Protein AF-A0A661Q784-F1 (afdb_monomer_lite)

Foldseek 3Di:
DDDDDPVPDPVPCPVCVPDPVNPDDDDDPDDDPDDPVPDFADEQEFDDDPNHTDVVSLVVLVVSQVVCVVRVGFYEYEYEAAPCPVCVVVSVVSHHPYYNYDHDHVRNDDDPVVVVPD

pLDDT: mean 90.17, std 8.74, range [59.59, 98.62]

Secondary structure (DSSP, 8-state):
-----TTT-----HHHHT-TT-------PPP-----TT---EEEEE-EETTEE-HHHHHHHHHHHHHHHHTT--EEEEEEESS-GGGHHHHHHTT-SEEEEEE-GGGSS--HHHHHT-

Structure (mmCIF, N/CA/C/O backbone):
data_AF-A0A661Q784-F1
#
_entry.id   AF-A0A661Q784-F1
#
loop_
_atom_site.group_PDB
_atom_site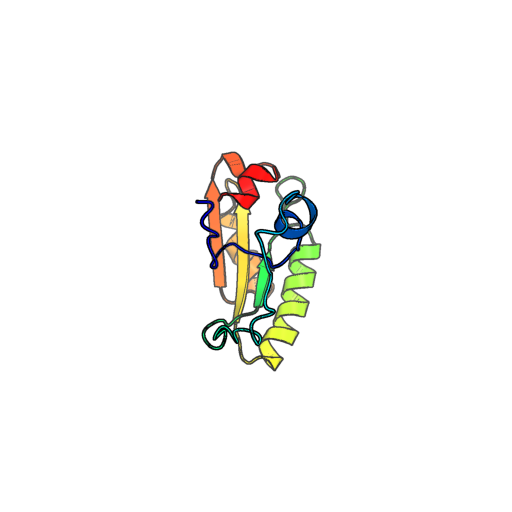.id
_atom_site.type_symbol
_atom_site.label_atom_id
_atom_site.label_alt_id
_atom_site.label_comp_id
_atom_site.label_asym_id
_atom_site.label_entity_id
_atom_site.label_seq_id
_atom_site.pdbx_PDB_ins_code
_atom_site.Cartn_x
_atom_site.Cartn_y
_atom_site.Cartn_z
_atom_site.occupancy
_atom_site.B_iso_or_equiv
_atom_site.auth_seq_id
_atom_site.auth_comp_id
_atom_site.auth_asym_id
_atom_site.auth_atom_id
_atom_site.pdbx_PDB_model_num
ATOM 1 N N . MET A 1 1 ? 42.183 -6.422 -3.546 1.00 59.59 1 MET A N 1
ATOM 2 C CA . MET A 1 1 ? 41.326 -6.654 -4.728 1.00 59.59 1 MET A CA 1
ATOM 3 C C . MET A 1 1 ? 39.946 -6.118 -4.399 1.00 59.59 1 MET A C 1
ATOM 5 O O . MET A 1 1 ? 39.442 -6.457 -3.337 1.00 59.59 1 MET A O 1
ATOM 9 N N . ALA A 1 2 ? 39.381 -5.240 -5.227 1.00 69.81 2 ALA A N 1
ATOM 10 C CA . ALA A 1 2 ? 38.001 -4.800 -5.040 1.00 69.81 2 ALA A CA 1
ATOM 11 C C . ALA A 1 2 ? 37.070 -5.931 -5.497 1.00 69.81 2 ALA A C 1
ATOM 13 O O . ALA A 1 2 ? 37.212 -6.423 -6.614 1.00 69.81 2 ALA A O 1
ATOM 14 N N . VAL A 1 3 ? 36.166 -6.368 -4.623 1.00 80.50 3 VAL A N 1
ATOM 15 C CA . VAL A 1 3 ? 35.159 -7.391 -4.928 1.00 80.50 3 VAL A CA 1
ATOM 16 C C . VAL A 1 3 ? 33.819 -6.677 -5.075 1.00 80.50 3 VAL A C 1
ATOM 18 O O . VAL A 1 3 ? 33.445 -5.899 -4.200 1.00 80.50 3 VAL A O 1
ATOM 21 N N . ILE A 1 4 ? 33.127 -6.900 -6.193 1.00 81.50 4 ILE A N 1
ATOM 22 C CA . ILE A 1 4 ? 31.808 -6.318 -6.459 1.00 81.50 4 ILE A CA 1
ATOM 23 C C . ILE A 1 4 ? 30.747 -7.320 -6.008 1.00 81.50 4 ILE A C 1
ATOM 25 O O . ILE A 1 4 ? 30.730 -8.455 -6.477 1.00 81.50 4 ILE A O 1
ATOM 29 N N . ASP A 1 5 ? 29.861 -6.880 -5.119 1.00 85.19 5 ASP A N 1
ATOM 30 C CA . ASP A 1 5 ? 28.647 -7.609 -4.752 1.00 85.19 5 ASP A CA 1
ATOM 31 C C . ASP A 1 5 ? 27.650 -7.517 -5.920 1.00 85.19 5 ASP A C 1
ATOM 33 O O . ASP A 1 5 ? 27.082 -6.454 -6.190 1.00 85.19 5 ASP A O 1
ATOM 37 N N . LEU A 1 6 ? 27.502 -8.613 -6.669 1.00 80.19 6 LEU A N 1
ATOM 38 C CA . LEU A 1 6 ? 26.657 -8.652 -7.865 1.00 80.19 6 LEU A CA 1
ATOM 39 C C . LEU A 1 6 ? 25.165 -8.554 -7.536 1.00 80.19 6 LEU A C 1
ATOM 41 O O . LEU A 1 6 ? 24.413 -8.083 -8.385 1.00 80.19 6 LEU A O 1
ATOM 45 N N . ASP A 1 7 ? 24.755 -8.893 -6.312 1.00 80.69 7 ASP A N 1
ATOM 46 C CA . ASP A 1 7 ? 23.357 -8.796 -5.886 1.00 80.69 7 ASP A CA 1
ATOM 47 C C . ASP A 1 7 ? 22.943 -7.338 -5.626 1.00 80.69 7 ASP A C 1
ATOM 49 O O . ASP A 1 7 ? 21.767 -6.988 -5.717 1.00 80.69 7 ASP A O 1
ATOM 53 N N . LYS A 1 8 ? 23.912 -6.457 -5.343 1.00 83.31 8 LYS A N 1
ATOM 54 C CA . LYS A 1 8 ? 23.692 -5.014 -5.114 1.00 83.31 8 LYS A CA 1
ATOM 55 C C . LYS A 1 8 ? 24.107 -4.133 -6.287 1.00 83.31 8 LYS A C 1
ATOM 57 O O . LYS A 1 8 ? 23.827 -2.934 -6.297 1.00 83.31 8 LYS A O 1
ATOM 62 N N . CYS A 1 9 ? 24.817 -4.689 -7.263 1.00 86.00 9 CYS A N 1
ATOM 63 C CA . CYS A 1 9 ? 25.299 -3.944 -8.414 1.00 86.00 9 CYS A CA 1
ATOM 64 C C . CYS A 1 9 ? 24.130 -3.540 -9.323 1.00 86.00 9 CYS A C 1
ATOM 66 O O . CYS A 1 9 ? 23.526 -4.371 -9.992 1.00 86.00 9 CYS A O 1
ATOM 68 N N . THR A 1 10 ? 23.858 -2.240 -9.429 1.00 86.06 10 THR A N 1
ATOM 69 C CA . THR A 1 10 ? 22.819 -1.705 -10.329 1.00 86.06 10 THR A CA 1
ATOM 70 C C . THR A 1 10 ? 23.308 -1.489 -11.764 1.00 86.06 10 THR A C 1
ATOM 72 O O . THR A 1 10 ? 22.596 -0.908 -12.579 1.00 86.06 10 THR A O 1
ATOM 75 N N . LEU A 1 11 ? 24.531 -1.932 -12.087 1.00 85.69 11 LEU A N 1
ATOM 76 C CA . LEU A 1 11 ? 25.184 -1.745 -13.390 1.00 85.69 11 LEU A CA 1
ATOM 77 C C . LEU A 1 11 ? 25.272 -0.268 -13.837 1.00 85.69 11 LEU A C 1
ATOM 79 O O . LEU A 1 11 ? 25.258 0.024 -15.031 1.00 85.69 11 LEU A O 1
ATOM 83 N N . CYS A 1 12 ? 25.406 0.668 -12.888 1.00 89.56 12 CYS A N 1
ATOM 84 C CA . CYS A 1 12 ? 25.401 2.111 -13.163 1.00 89.56 12 CYS A CA 1
ATOM 85 C C . CYS A 1 12 ? 26.659 2.648 -13.869 1.00 89.56 12 CYS A C 1
ATOM 87 O O . CYS A 1 12 ? 26.610 3.723 -14.453 1.00 89.56 12 CYS A O 1
ATOM 89 N N . GLY A 1 13 ? 27.790 1.937 -13.820 1.00 88.38 13 GLY A N 1
ATOM 90 C CA . GLY A 1 13 ? 29.016 2.343 -14.520 1.00 88.38 13 GLY A CA 1
ATOM 91 C C . GLY A 1 13 ? 29.977 3.247 -13.747 1.00 88.38 13 GLY A C 1
ATOM 92 O O . GLY A 1 13 ? 31.134 3.347 -14.149 1.00 88.38 13 GLY A O 1
ATOM 93 N N . ALA A 1 14 ? 29.571 3.813 -12.607 1.00 89.69 14 ALA A N 1
ATOM 94 C CA . ALA A 1 14 ? 30.385 4.775 -11.853 1.00 89.69 14 ALA A CA 1
ATOM 95 C C . ALA A 1 14 ? 31.780 4.237 -11.474 1.00 89.69 14 ALA A C 1
ATOM 97 O O . ALA A 1 14 ? 32.783 4.943 -11.557 1.00 89.69 14 ALA A O 1
ATOM 98 N N . CYS A 1 15 ? 31.871 2.955 -11.112 1.00 89.56 15 CYS A N 1
ATOM 99 C CA . CYS A 1 15 ? 33.140 2.316 -10.764 1.00 89.56 15 CYS A CA 1
ATOM 100 C C . CYS A 1 15 ? 34.098 2.160 -11.959 1.00 89.56 15 CYS A C 1
ATOM 102 O O . CYS A 1 15 ? 35.310 2.198 -11.765 1.00 89.56 15 CYS A O 1
ATOM 104 N N . LYS A 1 16 ? 33.581 2.014 -13.187 1.00 90.00 16 LYS A N 1
ATOM 105 C CA . LYS A 1 16 ? 34.392 1.950 -14.412 1.00 90.00 16 LYS A CA 1
ATOM 106 C C . LYS A 1 16 ? 34.995 3.318 -14.727 1.00 90.00 16 LYS A C 1
ATOM 108 O O . LYS A 1 16 ? 36.178 3.394 -15.036 1.00 90.00 16 LYS A O 1
ATOM 113 N N . GLU A 1 17 ? 34.193 4.377 -14.631 1.00 86.62 17 GLU A N 1
ATOM 114 C CA . GLU A 1 17 ? 34.628 5.753 -14.913 1.00 86.62 17 GLU A CA 1
ATOM 115 C C . GLU A 1 17 ? 35.651 6.256 -13.895 1.00 86.62 17 GLU A C 1
ATOM 117 O O . GLU A 1 17 ? 36.643 6.878 -14.262 1.00 86.62 17 GLU A O 1
ATOM 122 N N . ALA A 1 18 ? 35.453 5.926 -12.618 1.00 89.62 18 ALA A N 1
ATOM 123 C CA . ALA A 1 18 ? 36.362 6.319 -11.550 1.00 89.62 18 ALA A CA 1
ATOM 124 C C . ALA A 1 18 ? 37.686 5.533 -11.538 1.00 89.62 18 ALA A C 1
ATOM 126 O O . ALA A 1 18 ? 38.562 5.857 -10.740 1.00 89.62 18 ALA A O 1
ATOM 127 N N . CYS A 1 19 ? 37.849 4.483 -12.355 1.00 87.75 19 CYS A N 1
ATOM 128 C CA . CYS A 1 19 ? 39.028 3.620 -12.313 1.00 87.75 19 CYS A CA 1
ATOM 129 C C . CYS A 1 19 ? 40.167 4.170 -13.197 1.00 87.75 19 CYS A C 1
ATOM 131 O O . CYS A 1 19 ? 40.131 3.985 -14.415 1.00 87.75 19 CYS A O 1
ATOM 133 N N . PRO A 1 20 ? 41.240 4.750 -12.622 1.00 87.94 20 PRO A N 1
ATOM 134 C CA . PRO A 1 20 ? 42.312 5.373 -13.407 1.00 87.94 20 PRO A CA 1
ATOM 135 C C . PRO A 1 20 ? 43.193 4.358 -14.149 1.00 87.94 20 PRO A C 1
ATOM 137 O O . PRO A 1 20 ? 43.910 4.717 -15.075 1.00 87.94 20 PRO A O 1
ATOM 140 N N . PHE A 1 21 ? 43.144 3.086 -13.746 1.00 91.50 21 PHE A N 1
ATOM 141 C CA . PHE A 1 21 ? 43.953 2.008 -14.321 1.00 91.50 21 PHE A CA 1
ATOM 142 C C . PHE A 1 21 ? 43.178 1.144 -15.322 1.00 91.50 21 PHE A C 1
ATOM 144 O O . PHE A 1 21 ? 43.727 0.177 -15.841 1.00 91.50 21 PHE A O 1
ATOM 151 N N . GLY A 1 22 ? 41.889 1.433 -15.549 1.00 84.69 22 GLY A N 1
ATOM 152 C CA . GLY A 1 22 ? 41.043 0.630 -16.437 1.00 84.69 22 GLY A CA 1
ATOM 153 C C . GLY A 1 22 ? 40.845 -0.821 -15.974 1.00 84.69 22 GLY A C 1
ATOM 154 O O . GLY A 1 22 ? 40.552 -1.690 -16.787 1.00 84.69 22 GLY A O 1
ATOM 155 N N . ALA A 1 23 ? 41.006 -1.100 -14.677 1.00 87.50 23 ALA A N 1
ATOM 156 C CA . ALA A 1 23 ? 40.962 -2.454 -14.121 1.00 87.50 23 ALA A CA 1
ATOM 157 C C . ALA A 1 23 ? 39.540 -3.038 -13.994 1.00 87.50 23 ALA A C 1
ATOM 159 O O . ALA A 1 23 ? 39.384 -4.222 -13.703 1.00 87.50 23 ALA A O 1
ATOM 160 N N . ILE A 1 24 ? 38.498 -2.221 -14.182 1.00 86.62 24 ILE A N 1
ATOM 161 C CA . ILE A 1 24 ? 37.092 -2.616 -14.036 1.00 86.62 24 ILE A CA 1
ATOM 162 C C . ILE A 1 24 ? 36.427 -2.622 -15.414 1.00 86.62 24 ILE A C 1
ATOM 164 O O . ILE A 1 24 ? 36.338 -1.589 -16.077 1.00 86.62 24 ILE A O 1
ATOM 168 N N . VAL A 1 25 ? 35.912 -3.782 -15.827 1.00 83.62 25 VAL A N 1
ATOM 169 C CA . VAL A 1 25 ? 35.176 -3.966 -17.086 1.00 83.62 25 VAL A CA 1
ATOM 170 C C . VAL A 1 25 ? 33.769 -4.464 -16.769 1.00 83.62 25 VAL A C 1
ATOM 172 O O . VAL A 1 25 ? 33.602 -5.452 -16.060 1.00 83.62 25 VAL A O 1
ATOM 175 N N . ILE A 1 26 ? 32.750 -3.780 -17.294 1.00 84.06 26 ILE A N 1
ATOM 176 C CA . ILE A 1 2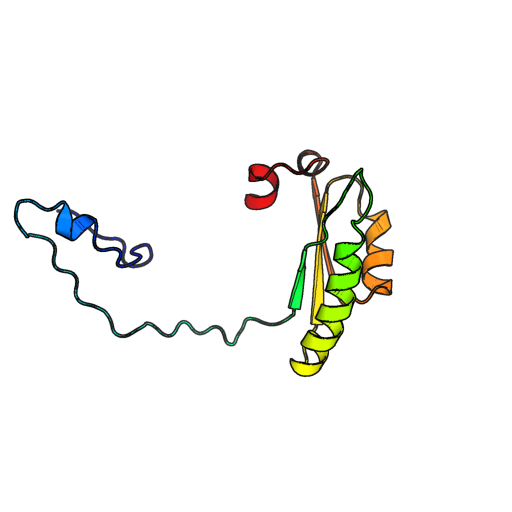6 ? 31.345 -4.173 -17.134 1.00 84.06 26 ILE A CA 1
ATOM 177 C C . ILE A 1 26 ? 30.918 -4.953 -18.373 1.00 84.06 26 ILE A C 1
ATOM 179 O O . ILE A 1 26 ? 30.833 -4.390 -19.465 1.00 84.06 26 ILE A O 1
ATOM 183 N N . TYR A 1 27 ? 30.609 -6.233 -18.190 1.00 78.88 27 TYR A N 1
ATOM 184 C CA . TYR A 1 27 ? 29.902 -7.041 -19.179 1.00 78.88 27 TYR A CA 1
ATOM 185 C C . TYR A 1 27 ? 28.416 -6.969 -18.853 1.00 78.88 27 TYR A C 1
ATOM 187 O O . TYR A 1 27 ? 28.039 -7.211 -17.713 1.00 78.88 27 TYR A O 1
ATOM 195 N N . LYS A 1 28 ? 27.575 -6.597 -19.821 1.00 67.38 28 LYS A N 1
ATOM 196 C CA . LYS A 1 28 ? 26.124 -6.498 -19.624 1.00 67.38 28 LYS A CA 1
ATOM 197 C C . LYS A 1 28 ? 25.566 -7.927 -19.521 1.00 67.38 28 LYS A C 1
ATOM 199 O O . LYS A 1 28 ? 25.548 -8.610 -20.548 1.00 67.38 28 LYS A O 1
ATOM 204 N N . PRO A 1 29 ? 25.163 -8.423 -18.338 1.00 65.00 29 PRO A N 1
ATOM 205 C CA . PRO A 1 29 ? 24.552 -9.740 -18.267 1.00 65.00 29 PRO A CA 1
ATOM 206 C C . PRO A 1 29 ? 23.209 -9.692 -19.007 1.00 65.00 29 PRO A C 1
ATOM 208 O O . PRO A 1 29 ? 22.496 -8.684 -18.966 1.00 65.00 29 PRO A O 1
ATOM 211 N N . GLN A 1 30 ? 22.869 -10.766 -19.720 1.00 63.16 30 GLN A N 1
ATOM 212 C CA . GLN A 1 30 ? 21.518 -10.939 -20.256 1.00 63.16 30 GLN A CA 1
ATOM 213 C C . GLN A 1 30 ? 20.544 -10.905 -19.075 1.00 63.16 30 GLN A C 1
ATOM 215 O O . GLN A 1 30 ? 20.792 -11.560 -18.065 1.00 63.16 30 GLN A O 1
ATOM 220 N N . GLY A 1 31 ? 19.503 -10.072 -19.177 1.00 63.03 31 GLY A N 1
ATOM 221 C CA . GLY A 1 31 ? 18.639 -9.719 -18.052 1.00 63.03 31 GLY A CA 1
ATOM 222 C C . GLY A 1 31 ? 18.180 -10.948 -17.275 1.00 63.03 31 GLY A C 1
ATOM 223 O O . GLY A 1 31 ? 17.519 -11.827 -17.829 1.00 63.03 31 GLY A O 1
ATOM 224 N N . VAL A 1 32 ? 18.542 -11.002 -15.993 1.00 65.62 32 VAL A N 1
ATOM 225 C CA . VAL A 1 32 ? 18.051 -12.021 -15.070 1.00 65.62 32 VAL A CA 1
ATOM 226 C C . VAL A 1 32 ? 16.545 -11.808 -14.954 1.00 65.62 32 VAL A C 1
ATOM 228 O O . VAL A 1 32 ? 16.090 -10.813 -14.395 1.00 65.62 32 VAL A O 1
ATOM 231 N N . LYS A 1 33 ? 15.753 -12.705 -15.548 1.00 69.19 33 LYS A N 1
ATOM 232 C CA . LYS A 1 33 ? 14.309 -12.737 -15.315 1.00 69.19 33 LYS A CA 1
ATOM 233 C C . LYS A 1 33 ? 14.089 -13.295 -13.917 1.00 69.19 33 LYS A C 1
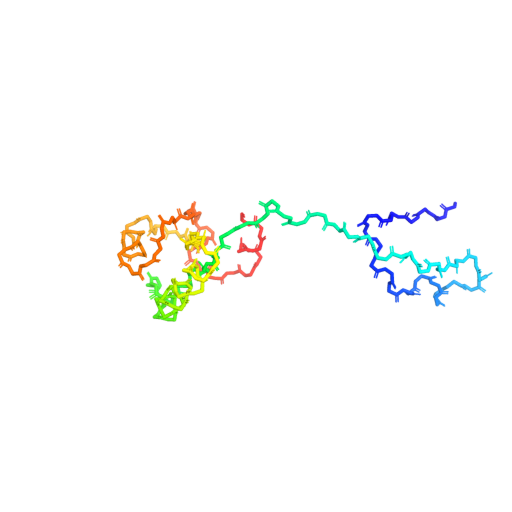ATOM 235 O O . LYS A 1 33 ? 14.089 -14.508 -13.733 1.00 69.19 33 LYS A O 1
ATOM 240 N N . THR A 1 34 ? 13.943 -12.411 -12.941 1.00 77.81 34 THR A N 1
ATOM 241 C CA . THR A 1 34 ? 13.493 -12.801 -11.605 1.00 77.81 34 THR A CA 1
ATOM 242 C C . THR A 1 34 ? 12.072 -13.346 -11.708 1.00 77.81 34 THR A C 1
ATOM 244 O O . THR A 1 34 ? 11.214 -12.726 -12.343 1.00 77.81 34 THR A O 1
ATOM 247 N N . ASP A 1 35 ? 11.822 -14.511 -11.112 1.00 83.81 35 ASP A N 1
ATOM 248 C CA . ASP A 1 35 ? 10.476 -15.067 -11.036 1.00 83.81 35 ASP A CA 1
ATOM 249 C C . ASP A 1 35 ? 9.635 -14.240 -10.058 1.00 83.81 35 ASP A C 1
ATOM 251 O O . ASP A 1 35 ? 9.887 -14.213 -8.855 1.00 83.81 35 ASP A O 1
ATOM 255 N N . VAL A 1 36 ? 8.646 -13.536 -10.600 1.00 86.75 36 VAL A N 1
ATOM 256 C CA . VAL A 1 36 ? 7.687 -12.727 -9.839 1.00 86.75 36 VAL A CA 1
ATOM 257 C C . VAL A 1 36 ? 6.287 -13.344 -9.836 1.00 86.75 36 VAL A C 1
ATOM 259 O O . VAL A 1 36 ? 5.347 -12.726 -9.344 1.00 86.75 36 VAL A O 1
ATOM 262 N N . SER A 1 37 ? 6.128 -14.566 -10.360 1.00 86.69 37 SER A N 1
ATOM 263 C CA . SER A 1 37 ? 4.824 -15.233 -10.487 1.00 86.69 37 SER A CA 1
ATOM 264 C C . SER A 1 37 ? 4.134 -15.503 -9.144 1.00 86.69 37 SER A C 1
ATOM 266 O O . SER A 1 37 ? 2.913 -15.641 -9.096 1.00 86.69 37 SER A O 1
ATOM 268 N N . GLY A 1 38 ? 4.898 -15.538 -8.048 1.00 87.06 38 GLY A N 1
ATOM 269 C CA . GLY A 1 38 ? 4.378 -15.717 -6.692 1.00 87.06 38 GLY A CA 1
ATOM 270 C C . GLY A 1 38 ? 3.731 -14.471 -6.074 1.00 87.06 38 GLY A C 1
ATOM 271 O O . GLY A 1 38 ? 3.006 -14.600 -5.084 1.00 87.06 38 GLY A O 1
ATOM 272 N N . TYR A 1 39 ? 3.961 -13.274 -6.626 1.00 91.31 39 TYR A N 1
ATOM 273 C CA . TYR A 1 39 ? 3.390 -12.035 -6.095 1.00 91.31 39 TYR A CA 1
ATOM 274 C C . TYR A 1 39 ? 1.992 -11.786 -6.667 1.00 91.31 39 TYR A C 1
ATOM 276 O O . TYR A 1 39 ? 1.759 -11.903 -7.868 1.00 91.31 39 TYR A O 1
ATOM 284 N N . LYS A 1 40 ? 1.045 -11.435 -5.793 1.00 93.38 40 LYS A N 1
ATOM 285 C CA . LYS A 1 40 ? -0.372 -11.243 -6.130 1.00 93.38 40 LYS A CA 1
ATOM 286 C C . LYS A 1 40 ? -1.010 -10.159 -5.264 1.00 93.38 40 LYS A C 1
ATOM 288 O O . LYS A 1 40 ? -0.428 -9.763 -4.255 1.00 93.38 40 LYS A O 1
ATOM 293 N N . ASN A 1 41 ? -2.253 -9.806 -5.599 1.00 97.06 41 ASN A N 1
ATOM 294 C CA . ASN A 1 41 ? -3.088 -8.787 -4.947 1.00 97.06 41 ASN A CA 1
ATOM 295 C C . ASN A 1 41 ? -2.760 -7.343 -5.339 1.00 97.06 41 ASN A C 1
ATOM 297 O O . ASN A 1 41 ? -1.672 -7.026 -5.809 1.00 97.06 41 ASN A O 1
ATOM 301 N N . VAL A 1 42 ? -3.749 -6.472 -5.137 1.00 98.00 42 VAL A N 1
ATOM 302 C CA . VAL A 1 42 ? -3.659 -5.023 -5.333 1.00 98.00 42 VAL A CA 1
ATOM 303 C C . VAL A 1 42 ? -3.622 -4.376 -3.958 1.00 98.00 42 VAL A C 1
ATOM 305 O O . VAL A 1 42 ? -4.539 -4.571 -3.163 1.00 98.00 42 VAL A O 1
ATOM 308 N N . TRP A 1 43 ? -2.551 -3.648 -3.660 1.00 98.38 43 TRP A N 1
ATOM 309 C CA . TRP A 1 43 ? -2.353 -3.033 -2.351 1.00 98.38 43 TRP A CA 1
ATOM 310 C C . TRP A 1 43 ? -2.644 -1.538 -2.432 1.00 98.38 43 TRP A C 1
ATOM 312 O O . TRP A 1 43 ? -2.176 -0.861 -3.346 1.00 98.38 43 TRP A O 1
ATOM 322 N N . VAL A 1 44 ? -3.412 -1.028 -1.473 1.00 98.38 44 VAL A N 1
ATOM 323 C CA . VAL A 1 44 ? -3.733 0.395 -1.343 1.00 98.38 44 VAL A CA 1
ATOM 324 C C . VAL A 1 44 ? -3.215 0.877 0.001 1.00 98.38 44 VAL A C 1
ATOM 326 O O . VAL A 1 44 ? -3.635 0.385 1.046 1.00 98.38 44 VAL A O 1
ATOM 329 N N . PHE A 1 45 ? -2.294 1.834 -0.029 1.00 97.12 45 PHE A N 1
ATOM 330 C CA . PHE A 1 45 ? -1.838 2.515 1.174 1.00 97.12 45 PHE A CA 1
ATOM 331 C C . PHE A 1 45 ? -2.920 3.481 1.663 1.00 97.12 45 PHE A C 1
ATOM 333 O O . PHE A 1 45 ? -3.448 4.271 0.882 1.00 97.12 45 PHE A O 1
ATOM 340 N N . ILE A 1 46 ? -3.264 3.388 2.946 1.00 96.88 46 ILE A N 1
ATOM 341 C CA . ILE A 1 46 ? -4.309 4.201 3.562 1.00 96.88 46 ILE A CA 1
ATOM 342 C C . ILE A 1 46 ? -3.666 5.414 4.223 1.00 96.88 46 ILE A C 1
ATOM 344 O O . ILE A 1 46 ? -3.139 5.337 5.334 1.00 96.88 46 ILE A O 1
ATOM 348 N N . GLU A 1 47 ? -3.732 6.538 3.518 1.00 93.12 47 GLU A N 1
ATOM 349 C CA . GLU A 1 47 ? -3.275 7.832 4.005 1.00 93.12 47 GLU A CA 1
ATOM 350 C C . GLU A 1 47 ? -4.235 8.404 5.057 1.00 93.12 47 GLU A C 1
ATOM 352 O O . GLU A 1 47 ? -5.459 8.204 4.996 1.00 93.12 47 GLU A O 1
ATOM 357 N N . ARG A 1 48 ? -3.666 9.144 6.016 1.00 89.12 48 ARG A N 1
ATOM 358 C CA . ARG A 1 48 ? -4.407 9.883 7.036 1.00 89.12 48 ARG A CA 1
ATOM 359 C C . ARG A 1 48 ? -4.099 11.371 6.974 1.00 89.12 48 ARG A C 1
ATOM 361 O O . ARG A 1 48 ? -2.941 11.763 6.885 1.00 89.12 48 ARG A O 1
ATOM 368 N N . GLU A 1 49 ? -5.135 12.172 7.166 1.00 86.00 49 GLU A N 1
ATOM 369 C CA . GLU A 1 49 ? -5.063 13.619 7.338 1.00 86.00 49 GLU A CA 1
ATOM 370 C C . GLU A 1 49 ? -5.785 13.979 8.643 1.00 86.00 49 GLU A C 1
ATOM 372 O O . GLU A 1 49 ? -6.881 13.485 8.905 1.00 86.00 49 GLU A O 1
ATOM 377 N N . GLU A 1 50 ? -5.145 14.763 9.517 1.00 81.31 50 GLU A N 1
ATOM 378 C CA . GLU A 1 50 ? -5.721 15.197 10.807 1.00 81.31 50 GLU A CA 1
ATOM 379 C C . GLU A 1 50 ? -6.369 14.065 11.645 1.00 81.31 50 GLU A C 1
ATOM 381 O O . GLU A 1 50 ? -7.440 14.217 12.228 1.00 81.31 50 GLU A O 1
ATOM 386 N N . GLN A 1 51 ? -5.711 12.901 11.715 1.00 81.31 51 GLN A N 1
ATOM 387 C CA . GLN A 1 51 ? -6.193 11.683 12.396 1.00 81.31 51 GLN A CA 1
ATOM 388 C C . GLN A 1 51 ? -7.438 11.012 11.787 1.00 81.31 51 GLN A C 1
ATOM 390 O O . GLN A 1 51 ? -7.970 10.064 12.368 1.00 81.31 51 GLN A O 1
ATOM 395 N N . LYS A 1 52 ? -7.878 11.415 10.599 1.00 91.31 52 LYS A N 1
ATOM 396 C CA . LYS A 1 52 ? -8.930 10.732 9.838 1.00 91.31 52 LYS A CA 1
ATOM 397 C C . LYS A 1 52 ? -8.338 10.079 8.601 1.00 91.31 52 LYS A C 1
ATOM 399 O O . LYS A 1 52 ? -7.253 10.445 8.164 1.00 91.31 52 LYS A O 1
ATOM 404 N N . ILE A 1 53 ? -9.033 9.091 8.049 1.00 94.56 53 ILE A N 1
ATOM 405 C CA . ILE A 1 53 ? -8.658 8.525 6.752 1.00 94.56 53 ILE A CA 1
ATOM 406 C C . ILE A 1 53 ? -8.904 9.595 5.683 1.00 94.56 53 ILE A C 1
ATOM 408 O O . ILE A 1 53 ? -10.001 10.152 5.606 1.00 94.56 53 ILE A O 1
ATOM 412 N N . ALA A 1 54 ? -7.886 9.883 4.873 1.00 94.75 54 ALA A N 1
ATOM 413 C CA . ALA A 1 54 ? -8.010 10.827 3.770 1.00 94.75 54 ALA A CA 1
ATOM 414 C C . ALA A 1 54 ? -8.993 10.282 2.720 1.00 94.75 54 ALA A C 1
ATOM 416 O O . ALA A 1 54 ? -8.987 9.087 2.414 1.00 94.75 54 ALA A O 1
ATOM 417 N N . SER A 1 55 ? 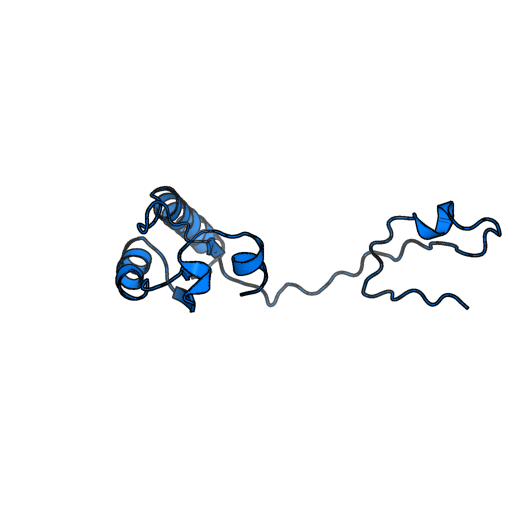-9.831 11.143 2.134 1.00 94.75 55 SER A N 1
ATOM 418 C CA . SER A 1 55 ? -10.871 10.710 1.184 1.00 94.75 55 SER A CA 1
ATOM 419 C C . SER A 1 55 ? -10.300 9.983 -0.036 1.00 94.75 55 SER A C 1
ATOM 421 O O . SER A 1 55 ? -10.914 9.035 -0.530 1.00 94.75 55 SER A O 1
ATOM 423 N N . VAL A 1 56 ? -9.092 10.367 -0.463 1.00 96.25 56 VAL A N 1
ATOM 424 C CA . VAL A 1 56 ? -8.353 9.729 -1.560 1.00 96.25 56 VAL A CA 1
ATOM 425 C C . VAL A 1 56 ? -8.144 8.230 -1.322 1.00 96.25 56 VAL A C 1
ATOM 427 O O . VAL A 1 56 ? -8.248 7.443 -2.260 1.00 96.25 56 VAL A O 1
ATOM 430 N N . SER A 1 57 ? -7.960 7.798 -0.071 1.00 97.25 57 SER A N 1
ATOM 431 C CA . SER A 1 57 ? -7.819 6.381 0.281 1.00 97.25 57 SER A CA 1
ATOM 432 C C . SER A 1 57 ? -9.065 5.578 -0.108 1.00 97.25 57 SER A C 1
ATOM 434 O O . SER A 1 57 ? -8.954 4.458 -0.606 1.00 97.25 57 SER A O 1
ATOM 436 N N . PHE A 1 58 ? -10.263 6.152 0.045 1.00 97.44 58 PHE A N 1
ATOM 437 C CA . PHE A 1 58 ? -11.510 5.496 -0.355 1.00 97.44 58 PHE A CA 1
ATOM 438 C C . PHE A 1 58 ? -11.695 5.462 -1.875 1.00 97.44 58 PHE A C 1
ATOM 440 O O . PHE A 1 58 ? -12.152 4.455 -2.417 1.00 97.44 58 PHE A O 1
ATOM 447 N N . GLU A 1 59 ? -11.318 6.531 -2.576 1.00 97.50 59 GLU A N 1
ATOM 448 C CA . GLU A 1 59 ? -11.352 6.573 -4.043 1.00 97.50 59 GLU A CA 1
ATOM 449 C C . GLU A 1 59 ? -10.409 5.525 -4.652 1.00 97.50 59 GLU A C 1
ATOM 451 O O . GLU A 1 59 ? -10.789 4.793 -5.576 1.00 97.50 59 GLU A O 1
ATOM 456 N N . LEU A 1 60 ? -9.207 5.394 -4.081 1.00 98.31 60 LEU A N 1
ATOM 457 C CA . LEU A 1 60 ? -8.221 4.391 -4.471 1.00 98.31 60 LEU A CA 1
ATOM 458 C C . LEU A 1 60 ? -8.708 2.970 -4.190 1.00 98.31 60 LEU A C 1
ATOM 460 O O . LEU A 1 60 ? -8.558 2.120 -5.063 1.00 98.31 60 LEU A O 1
ATOM 464 N N . LEU A 1 61 ? -9.346 2.704 -3.044 1.00 98.19 61 LEU A N 1
ATOM 465 C CA . LEU A 1 61 ? -9.974 1.402 -2.774 1.00 98.19 61 LEU A CA 1
ATOM 466 C C . LEU A 1 61 ? -11.043 1.057 -3.821 1.00 98.19 61 LEU A C 1
ATOM 468 O O . LEU A 1 61 ? -11.077 -0.068 -4.327 1.00 98.19 61 LEU A O 1
ATOM 472 N N . GLY A 1 62 ? -11.864 2.034 -4.216 1.00 97.25 62 GLY A N 1
ATOM 473 C CA . GLY A 1 62 ? -12.861 1.860 -5.271 1.00 97.25 62 GLY A CA 1
ATOM 474 C C . GLY A 1 62 ? -12.240 1.476 -6.619 1.00 97.25 62 GLY A C 1
ATOM 475 O O . GLY A 1 62 ? -12.699 0.537 -7.273 1.00 97.25 62 GLY A O 1
ATOM 476 N N . LYS A 1 63 ? -11.163 2.153 -7.038 1.00 97.94 63 LYS A N 1
ATOM 477 C CA . LYS A 1 63 ? -10.448 1.812 -8.283 1.00 97.94 63 LYS A CA 1
ATOM 478 C C . LYS A 1 63 ? -9.664 0.507 -8.183 1.00 97.94 63 LYS A C 1
ATOM 480 O O . LYS A 1 63 ? -9.669 -0.270 -9.138 1.00 97.94 63 LYS A O 1
ATOM 485 N N . ALA A 1 64 ? -9.061 0.228 -7.033 1.00 98.31 64 ALA A N 1
ATOM 486 C CA . ALA A 1 64 ? -8.371 -1.026 -6.768 1.00 98.31 64 ALA A CA 1
ATOM 487 C C . ALA A 1 64 ? -9.316 -2.222 -6.879 1.00 98.31 64 ALA A C 1
ATOM 489 O O . ALA A 1 64 ? -8.906 -3.260 -7.384 1.00 98.31 64 ALA A O 1
ATOM 490 N N . ARG A 1 65 ? -10.589 -2.074 -6.492 1.00 97.94 65 ARG A N 1
ATOM 491 C CA . ARG A 1 65 ? -11.599 -3.127 -6.640 1.00 97.94 65 ARG A CA 1
ATOM 492 C C . ARG A 1 65 ? -11.854 -3.504 -8.099 1.00 97.94 65 ARG A C 1
ATOM 494 O O . ARG A 1 65 ? -11.968 -4.690 -8.395 1.00 97.94 65 ARG A O 1
ATOM 501 N N . VAL A 1 66 ? -11.902 -2.518 -8.999 1.00 97.69 66 VAL A N 1
ATOM 502 C CA . VAL A 1 66 ? -12.024 -2.757 -10.448 1.00 97.69 66 VAL A CA 1
ATOM 503 C C . VAL A 1 66 ? -10.802 -3.527 -10.952 1.00 97.69 66 VAL A C 1
ATOM 505 O O . VAL A 1 66 ? -10.948 -4.608 -11.516 1.00 97.69 66 VAL A O 1
ATOM 508 N N . LEU A 1 67 ? -9.598 -3.030 -10.649 1.00 97.69 67 LEU A N 1
ATOM 509 C CA . LEU A 1 67 ? -8.341 -3.662 -11.064 1.00 97.69 67 LEU A CA 1
ATOM 510 C C . LEU A 1 67 ? -8.184 -5.087 -10.505 1.00 97.69 67 LEU A C 1
ATOM 512 O O . LEU A 1 67 ? -7.766 -6.002 -11.210 1.00 97.69 67 LEU A O 1
ATOM 516 N N . ALA A 1 68 ? -8.529 -5.293 -9.237 1.00 97.88 68 ALA A N 1
ATOM 517 C CA . ALA A 1 68 ? -8.470 -6.594 -8.585 1.00 97.88 68 ALA A CA 1
ATOM 518 C C . ALA A 1 68 ? -9.462 -7.593 -9.202 1.00 97.88 68 ALA A C 1
ATOM 520 O O . ALA A 1 68 ? -9.142 -8.779 -9.295 1.00 97.88 68 ALA A O 1
ATOM 521 N N . GLY A 1 69 ? -10.621 -7.118 -9.674 1.00 97.19 69 GLY A N 1
ATOM 522 C CA . GLY A 1 69 ? -11.574 -7.912 -10.450 1.00 97.19 69 GLY A CA 1
ATOM 523 C C . GLY A 1 69 ? -10.963 -8.445 -11.747 1.00 97.19 69 GLY A C 1
ATOM 524 O O . GLY A 1 69 ? -11.011 -9.652 -11.992 1.00 97.19 69 GLY A O 1
ATOM 525 N N . ASP A 1 70 ? -10.307 -7.575 -12.520 1.00 97.31 70 ASP A N 1
ATOM 526 C CA . ASP A 1 70 ? -9.637 -7.950 -13.775 1.00 97.31 70 ASP A CA 1
ATOM 527 C C . ASP A 1 70 ? -8.480 -8.936 -13.536 1.00 97.31 70 ASP A C 1
ATOM 529 O O . ASP A 1 70 ? -8.299 -9.904 -14.277 1.00 97.31 70 ASP A O 1
ATOM 533 N N . LEU A 1 71 ? -7.726 -8.734 -12.451 1.00 95.50 71 LEU A N 1
ATOM 534 C CA . LEU A 1 71 ? -6.588 -9.571 -12.056 1.00 95.50 71 LEU A CA 1
ATOM 535 C C . LEU A 1 71 ? -6.980 -10.827 -11.260 1.00 95.50 71 LEU A C 1
ATOM 537 O O . LEU A 1 71 ? -6.093 -11.575 -10.841 1.00 95.50 71 LEU A O 1
ATOM 541 N N . LYS A 1 72 ? -8.277 -11.055 -11.001 1.00 95.75 72 LYS A N 1
ATOM 542 C CA . LYS A 1 72 ? -8.791 -12.144 -10.142 1.00 95.75 72 LYS A CA 1
ATOM 543 C C . LYS A 1 72 ? -8.033 -12.251 -8.811 1.00 95.75 72 LYS A C 1
ATOM 545 O O . LYS A 1 72 ? -7.626 -13.333 -8.386 1.00 95.75 72 LYS A O 1
ATOM 550 N N . SER A 1 73 ? -7.802 -11.106 -8.184 1.00 96.75 73 SER A N 1
ATOM 551 C CA . SER A 1 73 ? -6.963 -10.951 -6.997 1.00 96.75 73 SER A CA 1
ATOM 552 C C . SER A 1 73 ? -7.708 -10.203 -5.887 1.00 96.75 73 SER A C 1
ATOM 554 O O . SER A 1 73 ? -8.820 -9.725 -6.096 1.00 96.75 73 SER A O 1
ATOM 556 N N . LYS A 1 74 ? -7.115 -10.113 -4.691 1.00 98.25 74 LYS A N 1
ATOM 557 C CA . LYS A 1 74 ? -7.698 -9.372 -3.559 1.00 98.25 74 LYS A CA 1
ATOM 558 C C . LYS A 1 74 ? -7.257 -7.909 -3.540 1.00 98.25 74 LYS A C 1
ATOM 560 O O . LYS A 1 74 ? -6.163 -7.593 -4.017 1.00 98.25 74 LYS A O 1
ATOM 565 N N . VAL A 1 75 ? -8.065 -7.047 -2.925 1.00 98.62 75 VAL A N 1
ATOM 566 C CA . VAL A 1 75 ? -7.673 -5.693 -2.507 1.00 98.62 75 VAL A CA 1
ATOM 567 C C . VAL A 1 75 ? -7.199 -5.736 -1.057 1.00 98.62 75 VAL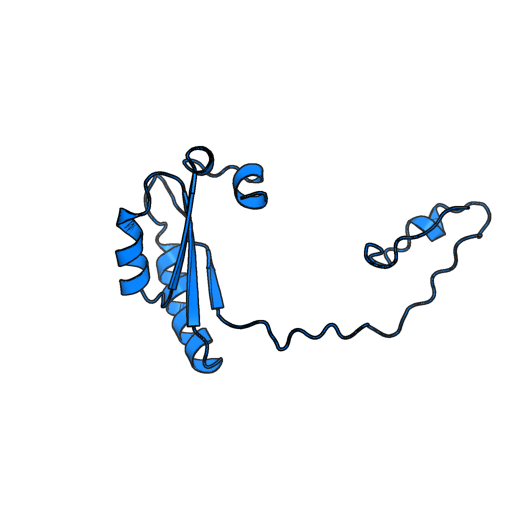 A C 1
ATOM 569 O O . VAL A 1 75 ? -7.961 -6.105 -0.163 1.00 98.62 75 VAL A O 1
ATOM 572 N N . VAL A 1 76 ? -5.954 -5.335 -0.821 1.00 98.62 76 VAL A N 1
ATOM 573 C CA . VAL A 1 76 ? -5.345 -5.277 0.511 1.00 98.62 76 VAL A CA 1
ATOM 574 C C . VAL A 1 76 ? -5.136 -3.815 0.894 1.00 98.62 76 VAL A C 1
ATOM 576 O O . VAL A 1 76 ? -4.395 -3.096 0.228 1.00 98.62 76 VAL A O 1
ATOM 579 N N . ALA A 1 77 ? -5.777 -3.365 1.967 1.00 98.50 77 ALA A N 1
ATOM 580 C CA . ALA A 1 77 ? -5.524 -2.053 2.546 1.00 98.50 77 ALA A CA 1
ATOM 581 C C . ALA A 1 77 ? -4.325 -2.133 3.499 1.00 98.50 77 ALA A C 1
ATOM 583 O O . ALA A 1 77 ? -4.322 -2.940 4.426 1.00 98.50 77 ALA A O 1
ATOM 584 N N . VAL A 1 78 ? -3.319 -1.290 3.296 1.00 98.00 78 VAL A N 1
ATOM 585 C CA . VAL A 1 78 ? -2.161 -1.172 4.188 1.00 98.00 78 VAL A CA 1
ATOM 586 C C . VAL A 1 78 ? -2.363 0.061 5.055 1.00 98.00 78 VAL A C 1
ATOM 588 O O . VAL A 1 78 ? -2.304 1.185 4.556 1.00 98.00 78 VAL A O 1
ATOM 591 N N . PHE A 1 79 ? -2.635 -0.149 6.342 1.00 96.88 79 PHE A N 1
ATOM 592 C CA . PHE A 1 79 ? -3.046 0.904 7.260 1.00 96.88 79 PHE A CA 1
ATOM 593 C C . PHE A 1 79 ? -2.059 1.053 8.419 1.00 96.88 79 PHE A C 1
ATOM 595 O O . PHE A 1 79 ? -1.947 0.185 9.286 1.00 96.88 79 PHE A O 1
ATOM 602 N N . LEU A 1 80 ? -1.337 2.171 8.406 1.00 95.06 80 LEU A N 1
ATOM 603 C CA . LEU A 1 80 ? -0.271 2.504 9.346 1.00 95.06 80 LEU A CA 1
ATOM 604 C C . LEU A 1 80 ? -0.695 3.689 10.218 1.00 95.06 80 LEU A C 1
ATOM 606 O O . LEU A 1 80 ? -1.258 4.663 9.718 1.00 95.06 80 LEU A O 1
ATOM 610 N N . GLY A 1 81 ? -0.440 3.619 11.525 1.00 92.94 81 GLY A N 1
ATOM 611 C CA . GLY A 1 81 ? -0.811 4.706 12.429 1.00 92.94 81 GLY A CA 1
ATOM 612 C C . GLY A 1 81 ? -0.753 4.354 13.910 1.00 92.94 81 GLY A C 1
ATOM 613 O O . GLY A 1 81 ? -0.213 3.330 14.312 1.00 92.94 81 GLY A O 1
ATOM 614 N N . SER A 1 82 ? -1.342 5.224 14.727 1.00 92.75 82 SER A N 1
ATOM 615 C CA . SER A 1 82 ? -1.550 5.022 16.164 1.00 92.75 82 SER A CA 1
ATOM 616 C C . SER A 1 82 ? -3.034 5.180 16.487 1.00 92.75 82 SER A C 1
ATOM 618 O O . SER A 1 82 ? -3.650 6.132 16.002 1.00 92.75 82 SER A O 1
ATOM 620 N N . ASP A 1 83 ? -3.576 4.279 17.315 1.00 92.38 83 ASP A N 1
ATOM 621 C CA . ASP A 1 83 ? -4.999 4.222 17.703 1.00 92.38 83 ASP A CA 1
ATOM 622 C C . ASP A 1 83 ? -5.958 4.211 16.494 1.00 92.38 83 ASP A C 1
ATOM 624 O O . ASP A 1 83 ? -6.864 5.038 16.368 1.00 92.38 83 ASP A O 1
ATOM 628 N N . ILE A 1 84 ? -5.715 3.286 15.562 1.00 94.25 84 ILE A N 1
ATOM 629 C CA . ILE A 1 84 ? -6.400 3.212 14.259 1.00 94.25 84 ILE A CA 1
ATOM 630 C C . ILE A 1 84 ? -7.216 1.943 14.053 1.00 94.25 84 ILE A C 1
ATOM 632 O O . ILE A 1 84 ? -7.996 1.857 13.106 1.00 94.25 84 ILE A O 1
ATOM 636 N N . LYS A 1 85 ? -7.105 0.957 14.947 1.00 94.44 85 LYS A N 1
ATOM 637 C CA . LYS A 1 85 ? -7.847 -0.305 14.831 1.00 94.44 85 LYS A CA 1
ATOM 638 C C . LYS A 1 85 ? -9.356 -0.115 14.632 1.00 94.44 85 LYS A C 1
ATOM 640 O O . LYS A 1 85 ? -9.978 -0.895 13.914 1.00 94.44 85 LYS A O 1
ATOM 645 N N . LYS A 1 86 ? -9.939 0.925 15.233 1.00 93.94 86 LYS A N 1
ATOM 646 C CA . LYS A 1 86 ? -11.371 1.257 15.140 1.00 93.94 86 LYS A CA 1
ATOM 647 C C . LYS A 1 86 ? -11.842 1.598 13.718 1.00 93.94 86 LYS A C 1
ATOM 649 O O . LYS A 1 86 ? -12.974 1.274 13.376 1.00 93.94 86 LYS A O 1
ATOM 654 N N . ASP A 1 87 ? -10.967 2.151 12.880 1.00 93.81 87 ASP A N 1
ATOM 655 C CA . ASP A 1 87 ? -11.315 2.592 11.522 1.00 93.81 87 ASP A CA 1
ATOM 656 C C . ASP A 1 87 ? -11.158 1.459 10.482 1.00 93.81 87 ASP A C 1
ATOM 658 O O . ASP A 1 87 ? -11.565 1.583 9.328 1.00 93.81 87 ASP A O 1
ATOM 662 N N . THR A 1 88 ? -10.611 0.302 10.881 1.00 95.44 88 THR A N 1
ATOM 663 C CA . THR A 1 88 ? -10.368 -0.839 9.974 1.00 95.44 88 THR A CA 1
ATOM 664 C C . THR A 1 88 ? -11.642 -1.386 9.331 1.00 95.44 88 THR A C 1
ATOM 666 O O . THR A 1 88 ? -11.629 -1.779 8.164 1.00 95.44 88 THR A O 1
ATOM 669 N N . GLN A 1 89 ? -12.760 -1.376 10.061 1.00 96.31 89 GLN A N 1
ATOM 670 C CA . GLN A 1 89 ? -14.039 -1.870 9.555 1.00 96.31 89 GLN A CA 1
ATOM 671 C C . GLN A 1 89 ? -14.579 -1.000 8.411 1.00 96.31 89 GLN A C 1
ATOM 673 O O . GLN A 1 89 ? -15.215 -1.517 7.489 1.00 96.31 89 GLN A O 1
ATOM 678 N N . GLU A 1 90 ? -14.306 0.307 8.446 1.00 96.38 90 GLU A N 1
ATOM 679 C CA . GLU A 1 90 ? -14.693 1.222 7.375 1.00 96.38 90 GLU A CA 1
ATOM 680 C C . GLU A 1 90 ? -13.954 0.881 6.076 1.00 96.38 90 GLU A C 1
ATOM 682 O O . GLU A 1 90 ? -14.573 0.828 5.016 1.00 96.38 90 GLU A O 1
ATOM 687 N N . LEU A 1 91 ? -12.661 0.554 6.150 1.00 97.50 91 LEU A N 1
ATOM 688 C CA . LEU A 1 91 ? -11.858 0.165 4.984 1.00 97.50 91 LEU A CA 1
ATOM 689 C C . LEU A 1 91 ? -12.397 -1.098 4.299 1.00 97.50 91 LEU A C 1
ATOM 691 O O . LEU A 1 91 ? -12.486 -1.142 3.070 1.00 97.50 91 LEU A O 1
ATOM 695 N N . ILE A 1 92 ? -12.815 -2.098 5.082 1.00 97.38 92 ILE A N 1
ATOM 696 C CA . ILE A 1 92 ? -13.469 -3.305 4.552 1.00 97.38 92 ILE A CA 1
ATOM 697 C C . ILE A 1 92 ? -14.775 -2.933 3.844 1.00 97.38 92 ILE A C 1
ATOM 699 O O . ILE A 1 92 ? -14.986 -3.301 2.689 1.00 97.38 92 ILE A O 1
ATOM 703 N N . TYR A 1 93 ? -15.628 -2.138 4.499 1.00 96.69 93 TYR A N 1
ATOM 704 C CA . TYR A 1 93 ? -16.901 -1.695 3.923 1.00 96.69 93 TYR A CA 1
ATOM 705 C C . TYR A 1 93 ? -16.717 -0.910 2.614 1.00 96.69 93 TYR A C 1
ATOM 707 O O . TYR A 1 93 ? -17.523 -1.022 1.692 1.00 96.69 93 TYR A O 1
ATOM 715 N N . LYS A 1 94 ? -15.635 -0.135 2.511 1.00 96.69 94 LYS A N 1
ATOM 716 C CA . LYS A 1 94 ? -15.296 0.683 1.339 1.00 96.69 94 LYS A CA 1
ATOM 717 C C . LYS A 1 94 ? -14.586 -0.093 0.229 1.00 96.69 94 LYS A C 1
ATOM 719 O O . LYS A 1 94 ? -14.290 0.489 -0.811 1.00 96.69 94 LYS A O 1
ATOM 724 N N . GLY A 1 95 ? -14.364 -1.395 0.408 1.00 93.75 95 GLY A N 1
ATOM 725 C CA . GLY A 1 95 ? -13.911 -2.272 -0.663 1.00 93.75 95 GLY A CA 1
ATOM 726 C C . GLY A 1 95 ? -12.517 -2.858 -0.486 1.00 93.75 95 GLY A C 1
ATOM 727 O O . GLY A 1 95 ? -11.977 -3.328 -1.483 1.00 93.75 95 GLY A O 1
ATOM 728 N N . ALA A 1 96 ? -11.955 -2.924 0.721 1.00 98.25 96 ALA A N 1
ATOM 729 C CA . ALA A 1 96 ? -10.828 -3.816 1.016 1.00 98.25 96 ALA A CA 1
ATOM 730 C C . ALA A 1 96 ? -11.316 -5.247 1.330 1.00 98.25 96 ALA A C 1
ATOM 732 O O . ALA A 1 96 ? -12.341 -5.421 1.982 1.00 98.25 96 ALA A O 1
ATOM 733 N N . ASP A 1 97 ? -10.596 -6.275 0.875 1.00 98.38 97 ASP A N 1
ATOM 734 C CA . ASP A 1 97 ? -10.825 -7.670 1.298 1.00 98.38 97 ASP A CA 1
ATOM 735 C C . ASP A 1 97 ? -10.064 -7.992 2.584 1.00 98.38 97 ASP A C 1
ATOM 737 O O . ASP A 1 97 ? -10.529 -8.755 3.428 1.00 98.38 97 ASP A O 1
ATOM 741 N N . GLU A 1 98 ? -8.874 -7.410 2.714 1.00 98.12 98 GLU A N 1
ATOM 742 C CA . GLU A 1 98 ? -7.969 -7.599 3.839 1.00 98.12 98 GLU A CA 1
ATOM 743 C C . GLU A 1 98 ? -7.387 -6.248 4.257 1.00 98.12 98 GLU A C 1
ATOM 745 O O . GLU A 1 98 ? -7.172 -5.366 3.422 1.00 98.12 98 GLU A O 1
ATOM 750 N N . VAL A 1 99 ? -7.113 -6.093 5.552 1.00 98.25 99 VAL A N 1
ATOM 751 C CA . VAL A 1 99 ? -6.431 -4.919 6.105 1.00 98.25 99 VAL A CA 1
ATOM 752 C C . VAL A 1 99 ? -5.172 -5.394 6.820 1.00 98.25 99 VAL A C 1
ATOM 754 O O . VAL A 1 99 ? -5.251 -6.129 7.804 1.00 98.25 99 VAL A O 1
ATOM 757 N N . ILE A 1 100 ? -4.011 -4.960 6.337 1.00 97.81 100 ILE A N 1
ATOM 758 C CA . ILE A 1 100 ? -2.743 -5.070 7.054 1.00 97.81 100 ILE A CA 1
ATOM 759 C C . ILE A 1 100 ? -2.653 -3.851 7.965 1.00 97.81 100 ILE A C 1
ATOM 761 O O . ILE A 1 100 ? -2.457 -2.731 7.498 1.00 97.81 100 ILE A O 1
ATOM 765 N N . LEU A 1 101 ? -2.836 -4.081 9.263 1.00 96.69 101 LEU A N 1
ATOM 766 C CA . LEU A 1 101 ? -2.789 -3.050 10.291 1.00 96.69 101 LEU A CA 1
ATOM 767 C C . LEU A 1 101 ? -1.404 -3.016 10.937 1.00 96.69 101 LEU A C 1
ATOM 769 O O . LEU A 1 101 ? -0.953 -4.032 11.467 1.00 96.69 101 LEU A O 1
ATOM 773 N N . VAL A 1 102 ? -0.771 -1.844 10.963 1.00 95.56 102 VAL A N 1
ATOM 774 C CA . VAL A 1 102 ? 0.450 -1.619 11.740 1.00 95.56 102 VAL A CA 1
ATOM 775 C C . VAL A 1 102 ? 0.240 -0.466 12.713 1.00 95.56 102 VAL A C 1
ATOM 777 O O . VAL A 1 102 ? 0.173 0.698 12.319 1.00 95.56 102 VAL A O 1
ATOM 780 N N . GLU A 1 103 ? 0.139 -0.811 13.998 1.00 93.69 103 GLU A N 1
ATOM 781 C CA . GLU A 1 103 ? -0.066 0.147 15.083 1.00 93.69 103 GLU A CA 1
ATOM 782 C C . GLU A 1 103 ? 1.219 0.385 15.879 1.00 93.69 103 GLU A C 1
ATOM 784 O O . GLU A 1 103 ? 1.713 -0.505 16.573 1.00 93.69 103 GLU A O 1
ATOM 789 N N . LYS A 1 104 ? 1.744 1.611 15.799 1.00 94.44 104 LYS A N 1
ATOM 790 C CA . LYS A 1 104 ? 2.908 2.087 16.560 1.00 94.44 104 LYS A CA 1
ATOM 791 C C . LYS A 1 104 ? 2.698 3.560 16.920 1.00 94.44 104 LYS A C 1
ATOM 793 O O . LYS A 1 104 ? 2.173 4.325 16.111 1.00 94.44 104 LYS A O 1
ATOM 798 N N . LYS A 1 105 ? 3.112 3.987 18.118 1.00 92.38 105 LYS A N 1
ATOM 799 C CA . LYS A 1 105 ? 2.923 5.385 18.570 1.00 92.38 105 LYS A CA 1
ATOM 800 C C . LYS A 1 105 ? 3.659 6.376 17.662 1.00 92.38 105 LYS A C 1
ATOM 802 O O . LYS A 1 105 ? 3.169 7.471 17.405 1.00 92.38 105 LYS A O 1
ATOM 807 N N . GLU A 1 106 ? 4.798 5.951 17.131 1.00 92.50 106 GLU A N 1
ATOM 808 C CA . GLU A 1 106 ? 5.690 6.675 16.225 1.00 92.50 106 GLU A CA 1
ATOM 809 C C . GLU A 1 106 ? 5.042 6.991 14.866 1.00 92.50 106 GLU A C 1
ATOM 811 O O . GLU A 1 106 ? 5.512 7.872 14.150 1.00 92.50 106 GLU A O 1
ATOM 816 N N . LEU A 1 107 ? 3.951 6.298 14.518 1.00 90.81 107 LEU A N 1
ATOM 817 C CA . LEU A 1 107 ? 3.198 6.486 13.275 1.00 90.81 107 LEU A CA 1
ATOM 818 C C . LEU A 1 107 ? 2.008 7.441 13.434 1.00 90.81 107 LEU A C 1
ATOM 820 O O . LEU A 1 107 ? 1.256 7.645 12.481 1.00 90.81 107 LEU A O 1
ATOM 824 N N . GLY A 1 108 ? 1.811 8.028 14.622 1.00 86.50 108 GLY A N 1
ATOM 825 C CA . GLY A 1 108 ? 0.723 8.979 14.881 1.00 86.50 108 GLY A CA 1
ATOM 826 C C . GLY A 1 108 ? 0.761 10.222 13.985 1.00 86.50 108 GLY A C 1
ATOM 827 O O . GLY A 1 108 ? -0.284 10.806 13.704 1.00 86.50 108 GLY A O 1
ATOM 828 N N . HIS A 1 109 ? 1.947 10.576 13.487 1.00 87.00 109 HIS A N 1
ATOM 829 C CA . HIS A 1 109 ? 2.157 11.606 12.478 1.00 87.00 109 HIS A CA 1
ATOM 830 C C . HIS A 1 109 ? 2.972 11.041 11.323 1.00 87.00 109 HIS A C 1
ATOM 832 O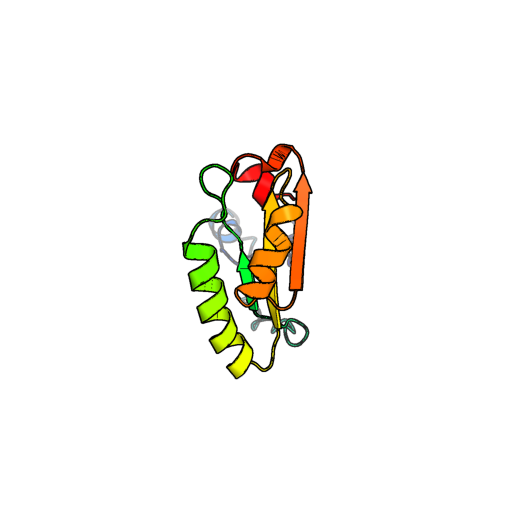 O . HIS A 1 109 ? 3.798 10.145 11.513 1.00 87.00 109 HIS A O 1
ATOM 838 N N . PHE A 1 110 ? 2.748 11.575 10.125 1.00 87.44 110 PHE A N 1
ATOM 839 C CA . PHE A 1 110 ? 3.540 11.195 8.968 1.00 87.44 110 PHE A CA 1
ATOM 840 C C . PHE A 1 110 ? 4.981 11.693 9.123 1.00 87.44 110 PHE A C 1
ATOM 842 O O . PHE A 1 110 ? 5.239 12.895 9.163 1.00 87.44 110 PHE A O 1
ATOM 849 N N . ILE A 1 111 ? 5.909 10.742 9.213 1.00 89.69 111 ILE A N 1
ATOM 850 C CA . ILE A 1 111 ? 7.357 10.950 9.197 1.00 89.69 111 ILE A CA 1
ATOM 851 C C . ILE A 1 111 ? 7.918 9.898 8.244 1.00 89.69 111 ILE A C 1
ATOM 853 O O . ILE A 1 111 ? 7.706 8.702 8.459 1.00 89.69 111 ILE A O 1
ATOM 857 N N . ALA A 1 112 ? 8.605 10.336 7.189 1.00 89.94 112 ALA A N 1
ATOM 858 C CA . ALA A 1 112 ? 9.028 9.467 6.092 1.00 89.94 112 ALA A CA 1
ATOM 859 C C . ALA A 1 112 ? 9.868 8.276 6.582 1.00 89.94 112 ALA A C 1
ATOM 861 O O . ALA A 1 112 ? 9.632 7.139 6.175 1.00 89.94 112 ALA A O 1
ATOM 862 N N . GLU A 1 113 ? 10.791 8.512 7.515 1.00 91.69 113 GLU A N 1
ATOM 863 C CA . GLU A 1 113 ? 11.665 7.489 8.089 1.00 91.69 113 GLU A CA 1
ATOM 864 C C . GLU A 1 113 ? 10.883 6.434 8.874 1.00 91.69 113 GLU A C 1
ATOM 866 O O . GLU A 1 113 ? 11.178 5.243 8.770 1.00 91.69 113 GLU A O 1
ATOM 871 N N . ASN A 1 114 ? 9.870 6.850 9.637 1.00 90.44 114 ASN A N 1
ATOM 872 C CA . ASN A 1 114 ? 9.059 5.922 10.421 1.00 90.44 114 ASN A CA 1
ATOM 873 C C . ASN A 1 114 ? 8.228 5.029 9.498 1.00 90.44 114 ASN A C 1
ATOM 875 O O . ASN A 1 114 ? 8.152 3.825 9.720 1.00 90.44 114 ASN A O 1
ATOM 879 N N . TYR A 1 115 ? 7.650 5.598 8.439 1.00 89.44 115 TYR A N 1
ATOM 880 C CA . TYR A 1 115 ? 6.830 4.852 7.481 1.00 89.44 115 TYR A CA 1
ATOM 881 C C . TYR A 1 115 ? 7.675 3.919 6.601 1.00 89.44 115 TYR A C 1
ATOM 883 O O . TYR A 1 115 ? 7.216 2.833 6.263 1.00 89.44 115 TYR A O 1
ATOM 891 N N . ALA A 1 116 ? 8.915 4.298 6.272 1.00 90.88 116 ALA A N 1
ATOM 892 C CA . ALA A 1 116 ? 9.821 3.476 5.467 1.00 90.88 116 ALA A CA 1
ATOM 893 C C . ALA A 1 116 ? 10.397 2.261 6.219 1.00 90.88 116 ALA A C 1
ATOM 895 O O . ALA A 1 116 ? 10.702 1.251 5.591 1.00 90.88 116 ALA A O 1
ATOM 896 N N . ASN A 1 117 ? 10.558 2.354 7.545 1.00 86.06 117 ASN A N 1
ATOM 897 C CA . ASN A 1 117 ? 11.235 1.336 8.365 1.00 86.06 117 ASN A CA 1
ATOM 898 C C . ASN A 1 117 ? 10.283 0.511 9.251 1.00 86.06 117 ASN A C 1
ATOM 900 O O . ASN A 1 117 ? 10.731 -0.115 10.216 1.00 86.06 117 ASN A O 1
ATOM 904 N N . THR A 1 118 ? 8.974 0.569 8.998 1.00 76.38 118 THR A N 1
ATOM 905 C CA . THR A 1 118 ? 7.971 -0.025 9.890 1.00 76.38 118 THR A CA 1
ATOM 906 C C . THR A 1 118 ? 7.699 -1.498 9.644 1.00 76.38 118 THR A C 1
ATOM 908 O O . THR A 1 118 ? 7.602 -1.912 8.472 1.00 76.38 118 THR A O 1
#

Radius of gyration: 21.29 Å; chains: 1; bounding box: 61×31×39 Å

Sequence (118 aa):
MAVIDLDKCTLCGACKEACPFGAIVIYKPQGVKTDVSGYKNVWVFIEREEQKIASVSFELLGKARVLAGDLKSKVVAVFLGSDIKKDTQELIYKGADEVILVEKKELGHFIAENYANT